Protein AF-C9Z945-F1 (afdb_monomer_lite)

Foldseek 3Di:
DPPDPQPFWKKFFQAWDWDDDDPDIDTDHHRDIDTGPVNVVCCVPPVVGIDTPRDDPDDDDDDDPDDDDDDDDDDDPPDDDDDDDDDDDPDDDPPDDPPLDLDQDLVDDLVSLCVSCPLPLVSLVVSLVVLVPDPDRDPVSNVVSVVSNVD

Secondary structure (DSSP, 8-state):
-PPP-----EEEESS-EEEEETTEEEEE-TT-EEETHHHHHHHHH-GGGEEESSS-S---------------S---------------------S---S--SS--TTS-HHHHHHHHTT-HHHHHHHHHHHHTSSS--HHHHHHHHHHH--

pLDDT: mean 76.67, std 20.71, range [38.56, 96.38]

Sequence (151 aa):
MGPGEEDLVRVRVNENIKLFQGHVPVRLAEGQEVTGELAALLLKSAPGKVTCLDAPEESESGQTPGHREPCVDGDVCDGPHCPPESDPDADATDPGDPPPSDELDITAAVGKVLDWVGDDPERAEQAAAAEQATDKPRATLLKQLAKLTES

Radius of gyration: 26.15 Å; chains: 1; bounding box: 40×60×69 Å

Structure (mmCIF, N/CA/C/O backbone):
data_AF-C9Z945-F1
#
_entry.id   AF-C9Z945-F1
#
loop_
_atom_site.group_PDB
_atom_site.id
_atom_site.type_symbol
_atom_site.label_atom_id
_atom_site.label_alt_id
_atom_site.label_comp_id
_atom_site.label_asym_id
_atom_site.label_entity_id
_atom_site.label_seq_id
_atom_site.pdbx_PDB_ins_code
_atom_site.Cartn_x
_atom_site.Cartn_y
_atom_site.Cartn_z
_atom_site.occupancy
_atom_site.B_iso_or_equiv
_atom_site.auth_seq_id
_atom_site.auth_comp_id
_atom_site.auth_asym_id
_atom_site.auth_atom_id
_atom_site.pdbx_PDB_model_num
ATOM 1 N N . MET A 1 1 ? 21.858 -9.854 -38.235 1.00 40.97 1 MET A N 1
ATOM 2 C CA . MET A 1 1 ? 20.667 -9.921 -37.369 1.00 40.97 1 MET A CA 1
ATOM 3 C C . MET A 1 1 ? 20.174 -8.498 -37.232 1.00 40.97 1 MET A C 1
ATOM 5 O O . MET A 1 1 ? 20.834 -7.717 -36.562 1.00 40.97 1 MET A O 1
ATOM 9 N N . GLY A 1 2 ? 19.162 -8.121 -38.018 1.00 45.94 2 GLY A N 1
ATOM 10 C CA . GLY A 1 2 ? 18.545 -6.800 -37.884 1.00 45.94 2 GLY A CA 1
ATOM 11 C C . GLY A 1 2 ? 17.809 -6.725 -36.545 1.00 45.94 2 GLY A C 1
ATOM 12 O O . GLY A 1 2 ? 17.386 -7.783 -36.071 1.00 45.94 2 GLY A O 1
ATOM 13 N N . PRO A 1 3 ? 17.698 -5.542 -35.915 1.00 49.12 3 PRO A N 1
ATOM 14 C CA . PRO A 1 3 ? 16.758 -5.372 -34.818 1.00 49.12 3 PRO A CA 1
ATOM 15 C C . PRO A 1 3 ? 15.402 -5.802 -35.365 1.00 49.12 3 PRO A C 1
ATOM 17 O O . PRO A 1 3 ? 14.972 -5.308 -36.409 1.00 49.12 3 PRO A O 1
ATOM 20 N N . GLY A 1 4 ? 14.848 -6.844 -34.751 1.00 48.06 4 GLY A N 1
ATOM 21 C CA . GLY A 1 4 ? 13.559 -7.375 -35.138 1.00 48.06 4 GLY A CA 1
ATOM 22 C C . GLY A 1 4 ? 12.562 -6.234 -35.141 1.00 48.06 4 GLY A C 1
ATOM 23 O O . GLY A 1 4 ? 12.653 -5.308 -34.338 1.00 48.06 4 GLY A O 1
ATOM 24 N N . GLU A 1 5 ? 11.655 -6.309 -36.092 1.00 50.22 5 GLU A N 1
ATOM 25 C CA . GLU A 1 5 ? 10.380 -5.620 -36.113 1.00 50.22 5 GLU A CA 1
ATOM 26 C C . GLU A 1 5 ? 9.617 -6.071 -34.855 1.00 50.22 5 GLU A C 1
ATOM 28 O O . GLU A 1 5 ? 8.748 -6.929 -34.896 1.00 50.22 5 GLU A O 1
ATOM 33 N N . GLU A 1 6 ? 10.079 -5.632 -33.685 1.00 54.97 6 GLU A N 1
ATOM 34 C CA . GLU A 1 6 ? 9.373 -5.760 -32.427 1.00 54.97 6 GLU A CA 1
ATOM 35 C C . GLU A 1 6 ? 8.225 -4.785 -32.585 1.00 54.97 6 GLU A C 1
ATOM 37 O O . GLU A 1 6 ? 8.410 -3.581 -32.387 1.00 54.97 6 GLU A O 1
ATOM 42 N N . ASP A 1 7 ? 7.105 -5.310 -33.095 1.00 59.41 7 ASP A N 1
ATOM 43 C CA . ASP A 1 7 ? 5.826 -4.638 -33.236 1.00 59.41 7 ASP A CA 1
ATOM 44 C C . ASP A 1 7 ? 5.735 -3.515 -32.210 1.00 59.41 7 ASP A C 1
ATOM 46 O O . ASP A 1 7 ? 5.774 -3.741 -30.993 1.00 59.41 7 ASP A O 1
ATOM 50 N N . LEU A 1 8 ? 5.679 -2.286 -32.722 1.00 71.56 8 LEU A N 1
ATOM 51 C CA . LEU A 1 8 ? 5.450 -1.075 -31.952 1.00 71.56 8 LEU A CA 1
ATOM 52 C C . LEU A 1 8 ? 4.010 -1.127 -31.435 1.00 71.56 8 LEU A C 1
ATOM 54 O O . LEU A 1 8 ? 3.178 -0.310 -31.801 1.00 71.56 8 LEU A O 1
ATOM 58 N N . VAL A 1 9 ? 3.697 -2.106 -30.586 1.00 85.44 9 VAL A N 1
ATOM 59 C CA . VAL A 1 9 ? 2.382 -2.283 -29.999 1.00 85.44 9 VAL A CA 1
ATOM 60 C C . VAL A 1 9 ? 2.127 -1.048 -29.161 1.00 85.44 9 VAL A C 1
ATOM 62 O O . VAL A 1 9 ? 2.838 -0.767 -28.193 1.00 85.44 9 VAL A O 1
ATOM 65 N N . ARG A 1 10 ? 1.126 -0.280 -29.575 1.00 91.50 10 ARG A N 1
ATOM 66 C CA . ARG A 1 10 ? 0.663 0.913 -28.878 1.00 91.50 10 ARG A CA 1
ATOM 67 C C . ARG A 1 10 ? -0.634 0.583 -28.178 1.00 91.50 10 ARG A C 1
ATOM 69 O O . ARG A 1 10 ? -1.569 0.091 -28.802 1.00 91.50 10 ARG A O 1
ATOM 76 N N . VAL A 1 11 ? -0.714 0.893 -26.893 1.00 93.25 11 VAL A N 1
ATOM 77 C CA . VAL A 1 11 ? -1.943 0.749 -26.114 1.00 93.25 11 VAL A CA 1
ATOM 78 C C . VAL A 1 11 ? -2.275 2.052 -25.419 1.00 93.25 11 VAL A C 1
ATOM 80 O O . VAL A 1 11 ? -1.388 2.788 -24.988 1.00 93.25 11 VAL A O 1
ATOM 83 N N . ARG A 1 12 ? -3.565 2.324 -25.280 1.00 95.31 12 ARG A N 1
ATOM 84 C CA . ARG A 1 12 ? -4.097 3.418 -24.482 1.00 95.31 12 ARG A CA 1
ATOM 85 C C . ARG A 1 12 ? -4.732 2.861 -23.226 1.00 95.31 12 ARG A C 1
ATOM 87 O O . ARG A 1 12 ? -5.550 1.952 -23.291 1.00 95.31 12 ARG A O 1
ATOM 94 N N . VAL A 1 13 ? -4.371 3.414 -22.085 1.00 96.06 13 VAL A N 1
ATOM 95 C CA . VAL A 1 13 ? -4.923 3.015 -20.795 1.00 96.06 13 VAL A CA 1
ATOM 96 C C . VAL A 1 13 ? -6.330 3.602 -20.636 1.00 96.06 13 VAL A C 1
ATOM 98 O O . VAL A 1 13 ? -6.523 4.790 -20.868 1.00 96.06 13 VAL A O 1
ATOM 101 N N . ASN A 1 14 ? -7.321 2.789 -20.266 1.00 94.19 14 ASN A N 1
ATOM 102 C CA . ASN A 1 14 ? -8.726 3.217 -20.158 1.00 94.19 14 ASN A CA 1
ATOM 103 C C . ASN A 1 14 ? -9.114 3.689 -18.747 1.00 94.19 14 ASN A C 1
ATOM 105 O O . ASN A 1 14 ? -10.128 4.353 -18.590 1.00 94.19 14 ASN A O 1
ATOM 109 N N . GLU A 1 15 ? -8.333 3.337 -17.725 1.00 95.44 15 GLU A N 1
ATOM 110 C CA . GLU A 1 15 ? -8.557 3.695 -16.318 1.00 95.44 15 GLU A CA 1
ATOM 111 C C . GLU A 1 15 ? -7.215 3.742 -15.571 1.00 95.44 15 GLU A C 1
ATOM 113 O O . GLU A 1 15 ? -6.221 3.207 -16.048 1.00 95.44 15 GLU A O 1
ATOM 118 N N . ASN A 1 16 ? -7.151 4.330 -14.376 1.00 94.50 16 ASN A N 1
ATOM 119 C CA . ASN A 1 16 ? -5.900 4.365 -13.608 1.00 94.50 16 ASN A CA 1
ATOM 120 C C . ASN A 1 16 ? -5.431 2.949 -13.216 1.00 94.50 16 ASN A C 1
ATOM 122 O O . ASN A 1 16 ? -6.097 2.253 -12.447 1.00 94.50 16 ASN A O 1
ATOM 126 N N . ILE A 1 17 ? -4.250 2.542 -13.690 1.00 94.06 17 ILE A N 1
ATOM 127 C CA . ILE A 1 17 ? -3.657 1.225 -13.421 1.00 94.06 17 ILE A CA 1
ATOM 128 C C . ILE A 1 17 ? -2.359 1.393 -12.639 1.00 94.06 17 ILE A C 1
ATOM 130 O O . ILE A 1 17 ? -1.500 2.211 -12.966 1.00 94.06 17 ILE A O 1
ATOM 134 N N . LYS A 1 18 ? -2.181 0.552 -11.620 1.00 94.19 18 LYS A N 1
ATOM 135 C CA . LYS A 1 18 ? -0.894 0.335 -10.962 1.00 94.19 18 LYS A CA 1
ATOM 136 C C . LYS A 1 18 ? -0.456 -1.095 -11.245 1.00 94.19 18 LYS A C 1
ATOM 138 O O . LYS A 1 18 ? -1.148 -2.029 -10.852 1.00 94.19 18 LYS A O 1
ATOM 143 N N . LEU A 1 19 ? 0.686 -1.250 -11.901 1.00 91.44 19 LEU A N 1
ATOM 144 C CA . LEU A 1 19 ? 1.303 -2.548 -12.162 1.00 91.44 19 LEU A CA 1
ATOM 145 C C . LEU A 1 19 ? 2.752 -2.546 -11.676 1.00 91.44 19 LEU A C 1
ATOM 147 O O . LEU A 1 19 ? 3.316 -1.495 -11.379 1.00 91.44 19 LEU A O 1
ATOM 151 N N . PHE A 1 20 ? 3.344 -3.727 -11.572 1.00 87.69 20 PHE A N 1
ATOM 152 C CA . PHE A 1 20 ? 4.735 -3.888 -11.169 1.00 87.69 20 PHE A CA 1
ATOM 153 C C . PHE A 1 20 ? 5.526 -4.460 -12.340 1.00 87.69 20 PHE A C 1
ATOM 155 O O . PHE A 1 20 ? 5.173 -5.515 -12.866 1.00 87.69 20 PHE A O 1
ATOM 162 N N . GLN A 1 21 ? 6.572 -3.752 -12.761 1.00 81.62 21 GLN A N 1
ATOM 163 C CA . GLN A 1 21 ? 7.541 -4.260 -13.728 1.00 81.62 21 GLN A CA 1
ATOM 164 C C . GLN A 1 21 ? 8.777 -4.700 -12.938 1.00 81.62 21 GLN A C 1
ATOM 166 O O . GLN A 1 21 ? 9.558 -3.875 -12.460 1.00 81.62 21 GLN A O 1
ATOM 171 N N . GLY A 1 22 ? 8.887 -6.007 -12.696 1.00 87.50 22 GLY A N 1
ATOM 172 C CA . GLY A 1 22 ? 9.806 -6.531 -11.684 1.00 87.50 22 GLY A CA 1
ATOM 173 C C . GLY A 1 22 ? 9.443 -5.989 -10.297 1.00 87.50 22 GLY A C 1
ATOM 174 O O . GLY A 1 22 ? 8.327 -6.190 -9.828 1.00 87.50 22 GLY A O 1
ATOM 175 N N . HIS A 1 23 ? 10.365 -5.254 -9.669 1.00 88.88 23 HIS A N 1
ATOM 176 C CA . HIS A 1 23 ? 10.167 -4.630 -8.351 1.00 88.88 23 HIS A CA 1
ATOM 177 C C . HIS A 1 23 ? 9.793 -3.141 -8.420 1.00 88.88 23 HIS A C 1
ATOM 179 O O . HIS A 1 23 ? 9.660 -2.489 -7.385 1.00 88.88 23 HIS A O 1
ATOM 185 N N . VAL A 1 24 ? 9.617 -2.583 -9.622 1.00 90.06 24 VAL A N 1
ATOM 186 C CA . VAL A 1 24 ? 9.313 -1.159 -9.804 1.00 90.06 24 VAL A CA 1
ATOM 187 C C . VAL A 1 24 ? 7.803 -0.969 -9.990 1.00 90.06 24 VAL A C 1
ATOM 189 O O . VAL A 1 24 ? 7.244 -1.470 -10.971 1.00 90.06 24 VAL A O 1
ATOM 192 N N . PRO A 1 25 ? 7.110 -0.251 -9.083 1.00 92.81 25 PRO A N 1
ATOM 193 C CA . PRO A 1 25 ? 5.708 0.092 -9.275 1.00 92.81 25 PRO A CA 1
ATOM 194 C C . PRO A 1 25 ? 5.571 1.153 -10.372 1.00 92.81 25 PRO A C 1
ATOM 196 O O . PRO A 1 25 ? 5.993 2.297 -10.208 1.00 92.81 25 PRO A O 1
ATOM 199 N N . VAL A 1 26 ? 4.910 0.791 -11.466 1.00 94.38 26 VAL A N 1
ATOM 200 C CA . VAL A 1 26 ? 4.573 1.685 -12.574 1.00 94.38 26 VAL A CA 1
ATOM 201 C C . VAL A 1 26 ? 3.110 2.096 -12.434 1.00 94.38 26 VAL A C 1
ATOM 203 O O . VAL A 1 26 ? 2.206 1.258 -12.380 1.00 94.38 26 VAL A O 1
ATOM 206 N N . ARG A 1 27 ? 2.871 3.407 -12.338 1.00 95.69 27 ARG A N 1
ATOM 207 C CA . ARG A 1 27 ? 1.525 3.989 -12.309 1.00 95.69 27 ARG A CA 1
ATOM 208 C C . ARG A 1 27 ? 1.220 4.581 -13.674 1.00 95.69 27 ARG A C 1
ATOM 210 O O . ARG A 1 27 ? 1.993 5.397 -14.166 1.00 95.69 27 ARG A O 1
ATOM 217 N N . LEU A 1 28 ? 0.100 4.171 -14.247 1.00 96.12 28 LEU A N 1
ATOM 218 C CA . LEU A 1 28 ? -0.393 4.660 -15.522 1.00 96.12 28 LEU A CA 1
ATOM 219 C C . LEU A 1 28 ? -1.729 5.354 -15.296 1.00 96.12 28 LEU A C 1
ATOM 221 O O . LEU A 1 28 ? -2.620 4.803 -14.644 1.00 96.12 28 LEU A O 1
ATOM 225 N N . ALA A 1 29 ? -1.842 6.569 -15.814 1.00 96.12 29 ALA A N 1
ATOM 226 C CA . ALA A 1 29 ? -3.072 7.334 -15.746 1.00 96.12 29 ALA A CA 1
ATOM 227 C C . ALA A 1 29 ? -4.055 6.893 -16.837 1.00 96.12 29 ALA A C 1
ATOM 229 O O . ALA A 1 29 ? -3.659 6.399 -17.895 1.00 96.12 29 ALA A O 1
ATOM 230 N N . GLU A 1 30 ? -5.343 7.124 -16.596 1.00 96.31 30 GLU A N 1
ATOM 231 C CA . GLU A 1 30 ? -6.355 7.036 -17.647 1.00 96.31 30 GLU A CA 1
ATOM 232 C C . GLU A 1 30 ? -5.965 7.902 -18.857 1.00 96.31 30 GLU A C 1
ATOM 234 O O . GLU A 1 30 ? -5.511 9.039 -18.729 1.00 96.31 30 GLU A O 1
ATOM 239 N N . GLY A 1 31 ? -6.137 7.343 -20.050 1.00 94.88 31 GLY A N 1
ATOM 240 C CA . GLY A 1 31 ? -5.814 7.963 -21.324 1.00 94.88 31 GLY A CA 1
ATOM 241 C C . GLY A 1 31 ? -4.335 7.916 -21.705 1.00 94.88 31 GLY A C 1
ATOM 242 O O . GLY A 1 31 ? -4.027 8.314 -22.828 1.00 94.88 31 GLY A O 1
ATOM 243 N N . GLN A 1 32 ? -3.443 7.431 -20.833 1.00 95.81 32 GLN A N 1
ATOM 244 C CA . GLN A 1 32 ? -2.007 7.371 -21.097 1.00 95.81 32 GLN A CA 1
ATOM 245 C C . GLN A 1 32 ? -1.686 6.365 -22.208 1.00 95.81 32 GLN A C 1
ATOM 247 O O . GLN A 1 32 ? -2.116 5.212 -22.165 1.00 95.81 32 GLN A O 1
ATOM 252 N N . GLU A 1 33 ? -0.910 6.804 -23.195 1.00 94.69 33 GLU A N 1
ATOM 253 C CA . GLU A 1 33 ? -0.408 5.944 -24.263 1.00 94.69 33 GLU A CA 1
ATOM 254 C C . GLU A 1 33 ? 0.916 5.303 -23.852 1.00 94.69 33 GLU A C 1
ATOM 256 O O . GLU A 1 33 ? 1.828 5.962 -23.348 1.00 94.69 33 GLU A O 1
ATOM 261 N N . VAL A 1 34 ? 1.011 3.999 -24.072 1.00 93.00 34 VAL A N 1
ATOM 262 C CA . VAL A 1 34 ? 2.172 3.180 -23.743 1.00 93.00 34 VAL A CA 1
ATOM 263 C C . VAL A 1 34 ? 2.565 2.382 -24.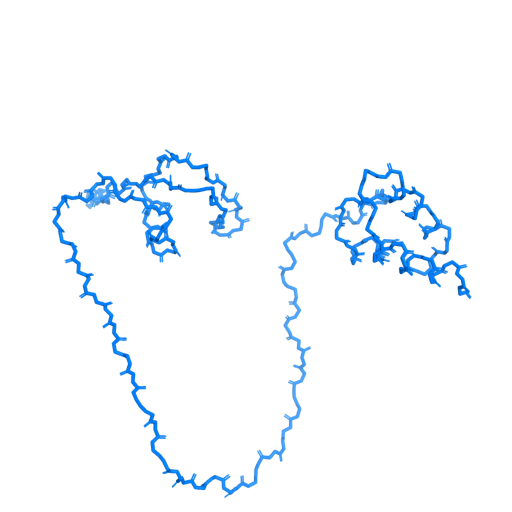977 1.00 93.00 34 VAL A C 1
ATOM 265 O O . VAL A 1 34 ? 1.701 1.942 -25.735 1.00 93.00 34 VAL A O 1
ATOM 268 N N . THR A 1 35 ? 3.868 2.207 -25.189 1.00 92.81 35 THR A N 1
ATOM 269 C CA . THR A 1 35 ? 4.412 1.524 -26.371 1.00 92.81 35 THR A CA 1
ATOM 270 C C . THR A 1 35 ? 5.445 0.466 -25.981 1.00 92.81 35 THR A C 1
ATOM 272 O O . THR A 1 35 ? 6.010 0.527 -24.884 1.00 92.81 35 THR A O 1
ATOM 275 N N . GLY A 1 36 ? 5.675 -0.511 -26.861 1.00 89.19 36 GLY A N 1
ATOM 276 C CA . GLY A 1 36 ? 6.715 -1.534 -26.702 1.00 89.19 36 GLY A CA 1
ATOM 277 C C . GLY A 1 36 ? 6.370 -2.617 -25.672 1.00 89.19 36 GLY A C 1
ATOM 278 O O . GLY A 1 36 ? 5.217 -3.026 -25.539 1.00 89.19 36 GLY A O 1
ATOM 279 N N . GLU A 1 37 ? 7.365 -3.085 -24.914 1.00 87.25 37 GLU A N 1
ATOM 280 C CA . GLU A 1 37 ? 7.212 -4.218 -23.983 1.00 87.25 37 GLU A CA 1
ATOM 281 C C . GLU A 1 37 ? 6.141 -3.975 -22.905 1.00 87.25 37 GLU A C 1
ATOM 283 O O . GLU A 1 37 ? 5.364 -4.870 -22.567 1.00 87.25 37 GLU A O 1
ATOM 288 N N . LEU A 1 38 ? 6.039 -2.741 -22.402 1.00 88.81 38 LEU A N 1
ATOM 289 C CA . LEU A 1 38 ? 5.038 -2.385 -21.396 1.00 88.81 38 LEU A CA 1
ATOM 290 C C . LEU A 1 38 ? 3.611 -2.459 -21.966 1.00 88.81 38 LEU A C 1
ATOM 292 O O . LEU A 1 38 ? 2.686 -2.855 -21.259 1.00 88.81 38 LEU A O 1
ATOM 296 N N . ALA A 1 39 ? 3.435 -2.138 -23.250 1.00 91.75 39 ALA A N 1
ATOM 297 C CA . ALA A 1 39 ? 2.156 -2.267 -23.939 1.00 91.75 39 ALA A CA 1
ATOM 298 C C . ALA A 1 39 ? 1.756 -3.739 -24.123 1.00 91.75 39 ALA A C 1
ATOM 300 O O . ALA A 1 39 ? 0.618 -4.114 -23.832 1.00 91.75 39 ALA A O 1
ATOM 301 N N . ALA A 1 40 ? 2.708 -4.592 -24.512 1.00 89.38 40 ALA A N 1
ATOM 302 C CA . ALA A 1 40 ? 2.497 -6.035 -24.608 1.00 89.38 40 ALA A CA 1
ATOM 303 C C . ALA A 1 40 ? 2.149 -6.659 -23.242 1.00 89.38 40 ALA A C 1
ATOM 305 O O . ALA A 1 40 ? 1.235 -7.482 -23.133 1.00 89.38 40 ALA A O 1
ATOM 306 N N . LEU A 1 41 ? 2.825 -6.225 -22.172 1.00 89.19 41 LEU A N 1
ATOM 307 C CA . LEU A 1 41 ? 2.536 -6.664 -20.806 1.00 89.19 41 LEU A CA 1
ATOM 308 C C . LEU A 1 41 ? 1.119 -6.268 -20.368 1.00 89.19 41 LEU A C 1
ATOM 310 O O . LEU A 1 41 ? 0.423 -7.069 -19.744 1.00 89.19 41 LEU A O 1
ATOM 314 N N . LEU A 1 42 ? 0.680 -5.054 -20.707 1.00 92.06 42 LEU A N 1
ATOM 315 C CA . LEU A 1 42 ? -0.660 -4.560 -20.390 1.00 92.06 42 LEU A CA 1
ATOM 316 C C . LEU A 1 42 ? -1.758 -5.361 -21.091 1.00 92.06 42 LEU A C 1
ATOM 318 O O . LEU A 1 42 ? -2.735 -5.727 -20.441 1.00 92.06 42 LEU A O 1
ATOM 322 N N . LEU A 1 43 ? -1.580 -5.702 -22.369 1.00 91.06 43 LEU A N 1
ATOM 323 C CA . LEU A 1 43 ? -2.519 -6.567 -23.091 1.00 91.06 43 LEU A CA 1
ATOM 324 C C . LEU A 1 43 ? -2.591 -7.973 -22.488 1.00 91.06 43 LEU A C 1
ATOM 326 O O . LEU A 1 43 ? -3.658 -8.577 -22.462 1.00 91.06 43 LEU A O 1
ATOM 330 N N . LYS A 1 44 ? -1.475 -8.492 -21.964 1.00 89.31 44 LYS A N 1
ATOM 331 C CA . LYS A 1 44 ? -1.431 -9.819 -21.337 1.00 89.31 44 LYS A CA 1
ATOM 332 C C . LYS A 1 44 ? -2.030 -9.836 -19.928 1.00 89.31 44 LYS A C 1
ATOM 334 O O . LYS A 1 44 ? -2.699 -10.796 -19.561 1.00 89.31 44 LYS A O 1
ATOM 339 N N . SER A 1 45 ? -1.751 -8.809 -19.129 1.00 89.56 45 SER A N 1
ATOM 340 C CA . SER A 1 45 ? -2.102 -8.768 -17.704 1.00 89.56 45 SER A CA 1
ATOM 341 C C . SER A 1 45 ? -3.480 -8.146 -17.451 1.00 89.56 45 SER A C 1
ATOM 343 O O . SER A 1 45 ? -4.213 -8.588 -16.570 1.00 89.56 45 SER A O 1
ATOM 345 N N . ALA A 1 46 ? -3.855 -7.131 -18.236 1.00 90.50 46 ALA A N 1
ATOM 346 C CA . ALA A 1 46 ? -5.085 -6.367 -18.050 1.00 90.50 46 ALA A CA 1
ATOM 347 C C . ALA A 1 46 ? -5.724 -5.923 -19.388 1.00 90.50 46 ALA A C 1
ATOM 349 O O . ALA A 1 46 ? -5.956 -4.726 -19.577 1.00 90.50 46 ALA A O 1
ATOM 350 N N . PRO A 1 47 ? -6.083 -6.856 -20.297 1.00 89.88 47 PRO A N 1
ATOM 351 C CA . PRO A 1 47 ? -6.654 -6.516 -21.606 1.00 89.88 47 PRO A CA 1
ATOM 352 C C . PRO A 1 47 ? -7.957 -5.712 -21.509 1.00 89.88 47 PRO A C 1
ATOM 354 O O . PRO A 1 47 ? -8.227 -4.878 -22.359 1.00 89.88 47 PRO A O 1
ATOM 357 N N . GLY A 1 48 ? -8.755 -5.903 -20.451 1.00 91.88 48 GLY A N 1
ATOM 358 C CA . GLY A 1 48 ? -9.992 -5.139 -20.241 1.00 91.88 48 GLY A CA 1
ATOM 359 C C . GLY A 1 48 ? -9.778 -3.675 -19.838 1.00 91.88 48 GLY A C 1
ATOM 360 O O . GLY A 1 48 ? -10.722 -2.891 -19.873 1.00 91.88 48 GLY A O 1
ATOM 361 N N . LYS A 1 49 ? -8.554 -3.295 -19.452 1.00 93.44 49 LYS A N 1
ATOM 362 C CA . LYS A 1 49 ? -8.226 -1.946 -18.971 1.00 93.44 49 LYS A CA 1
ATOM 363 C C . LYS A 1 49 ? -7.393 -1.132 -19.959 1.00 93.44 49 LYS A C 1
ATOM 365 O O . LYS A 1 49 ? -7.052 0.014 -19.667 1.00 93.44 49 LYS A O 1
ATOM 370 N N . VAL A 1 50 ? -7.046 -1.708 -21.107 1.00 94.81 50 VAL A N 1
ATOM 371 C CA . VAL A 1 50 ? -6.263 -1.042 -22.148 1.00 94.81 50 VAL A CA 1
ATOM 372 C C . VAL A 1 50 ? -6.880 -1.272 -23.522 1.00 94.81 50 VAL A C 1
ATOM 374 O O . VAL A 1 50 ? -7.446 -2.323 -23.794 1.00 94.81 50 VAL A O 1
ATOM 377 N N . THR A 1 51 ? -6.757 -0.285 -24.398 1.00 93.88 51 THR A N 1
ATOM 378 C CA . THR A 1 51 ? -7.219 -0.337 -25.786 1.00 93.88 51 THR A CA 1
ATOM 379 C C . THR A 1 51 ? -6.004 -0.397 -26.700 1.00 93.88 51 THR A C 1
ATOM 381 O O . THR A 1 51 ? -5.163 0.499 -26.647 1.00 93.88 51 THR A O 1
ATOM 384 N N . CYS A 1 52 ? -5.884 -1.434 -27.531 1.00 91.00 52 CYS A N 1
ATOM 385 C CA . CYS A 1 52 ? -4.823 -1.500 -28.536 1.00 91.00 52 CYS A CA 1
ATOM 386 C C . CYS A 1 52 ? -5.081 -0.451 -29.629 1.00 91.00 52 CYS A C 1
ATOM 388 O O . CYS A 1 52 ? -6.160 -0.427 -30.210 1.00 91.00 52 CYS A O 1
ATOM 390 N N . LEU A 1 53 ? -4.108 0.426 -29.877 1.00 89.00 53 LEU A N 1
ATOM 391 C CA . LEU A 1 53 ? -4.154 1.460 -30.917 1.00 89.00 53 LEU A CA 1
ATOM 392 C C . LEU A 1 53 ? -3.498 1.011 -32.228 1.00 89.00 53 LEU A C 1
ATOM 394 O O . LEU A 1 53 ? -3.684 1.674 -33.243 1.00 89.00 53 LEU A O 1
ATOM 398 N N . ASP A 1 54 ? -2.711 -0.066 -32.186 1.00 77.50 54 ASP A N 1
ATOM 399 C CA . ASP A 1 54 ? -1.981 -0.595 -33.346 1.00 77.50 54 ASP A CA 1
ATOM 400 C C . ASP A 1 54 ? -2.684 -1.799 -33.995 1.00 77.50 54 ASP A C 1
ATOM 402 O O . ASP A 1 54 ? -2.315 -2.235 -35.079 1.00 77.50 54 ASP A O 1
ATOM 406 N N . ALA A 1 55 ? -3.734 -2.328 -33.357 1.00 62.31 55 ALA A N 1
ATOM 407 C CA . ALA A 1 55 ? -4.532 -3.379 -33.967 1.00 62.31 55 ALA A CA 1
ATOM 408 C C . ALA A 1 55 ? -5.251 -2.806 -35.204 1.00 62.31 55 ALA A C 1
ATOM 410 O O . ALA A 1 55 ? -6.035 -1.862 -35.048 1.00 62.31 55 ALA A O 1
ATOM 411 N N . PRO A 1 56 ? -5.041 -3.356 -36.419 1.00 53.12 56 PRO A N 1
ATOM 412 C CA . PRO A 1 56 ? -5.982 -3.119 -37.505 1.00 53.12 56 PRO A CA 1
ATOM 413 C C . PRO A 1 56 ? -7.362 -3.564 -37.006 1.00 53.12 56 PRO A C 1
ATOM 415 O O . PRO A 1 56 ? -7.445 -4.536 -36.256 1.00 53.12 56 PRO A O 1
ATOM 418 N N . GLU A 1 57 ? -8.423 -2.834 -37.357 1.00 48.22 57 GLU A N 1
ATOM 419 C CA . GLU A 1 57 ? -9.811 -3.061 -36.916 1.00 48.22 57 GLU A CA 1
ATOM 420 C C . GLU A 1 57 ? -10.407 -4.394 -37.425 1.00 48.22 57 GLU A C 1
ATOM 422 O O . GLU A 1 57 ? -11.484 -4.434 -38.015 1.00 48.22 57 GLU A O 1
ATOM 427 N N . GLU A 1 58 ? -9.718 -5.511 -37.215 1.00 50.72 58 GLU A N 1
ATOM 428 C CA . GLU A 1 58 ? -10.140 -6.834 -37.627 1.00 50.72 58 GLU A CA 1
ATOM 429 C C . GLU A 1 58 ? -10.121 -7.791 -36.434 1.00 50.72 58 GLU A C 1
ATOM 431 O O . GLU A 1 58 ? -9.085 -8.271 -35.979 1.00 50.72 58 GLU A O 1
ATOM 436 N N . SER A 1 59 ? -11.345 -8.139 -36.037 1.00 43.81 59 SER A N 1
ATOM 437 C CA . SER A 1 59 ? -11.747 -9.386 -35.384 1.00 43.81 59 SER A CA 1
ATOM 438 C C . SER A 1 59 ? -11.821 -9.389 -33.859 1.00 43.81 59 SER A C 1
ATOM 440 O O . SER A 1 59 ? -10.940 -9.846 -33.133 1.00 43.81 59 SER A O 1
ATOM 442 N N . GLU A 1 60 ? -13.029 -9.059 -33.400 1.00 52.28 60 GLU A N 1
ATOM 443 C CA . GLU A 1 60 ? -13.766 -9.925 -32.482 1.00 52.28 60 GLU A CA 1
ATOM 444 C C . GLU A 1 60 ? -13.416 -11.413 -32.703 1.00 52.28 60 GLU A C 1
ATOM 446 O O . GLU A 1 60 ? -13.693 -12.016 -33.737 1.00 52.28 60 GLU A O 1
ATOM 451 N N . SER A 1 61 ? -12.801 -12.030 -31.706 1.00 43.06 61 SER A N 1
ATOM 452 C CA . SER A 1 61 ? -12.787 -13.478 -31.510 1.00 43.06 61 SER A CA 1
ATOM 453 C C . SER A 1 61 ? -12.812 -13.656 -29.995 1.00 43.06 61 SER A C 1
ATOM 455 O O . SER A 1 61 ? -11.806 -13.525 -29.316 1.00 43.06 61 SER A O 1
ATOM 457 N N . GLY A 1 62 ? -13.978 -13.790 -29.369 1.00 50.84 62 GLY A N 1
ATOM 458 C CA . GLY A 1 62 ? -14.861 -14.910 -29.658 1.00 50.84 62 GLY A CA 1
ATOM 459 C C . GLY A 1 62 ? -14.182 -16.213 -29.235 1.00 50.84 62 GLY A C 1
ATOM 460 O O . GLY A 1 62 ? -14.059 -17.128 -30.038 1.00 50.84 62 GLY A O 1
ATOM 461 N N . GLN A 1 63 ? -13.677 -16.287 -28.001 1.00 43.66 63 GLN A N 1
ATOM 462 C CA . GLN A 1 63 ? -13.273 -17.556 -27.401 1.00 43.66 63 GLN A CA 1
ATOM 463 C C . GLN A 1 63 ? -13.514 -17.533 -25.892 1.00 43.66 63 GLN A C 1
ATOM 465 O O . GLN A 1 63 ? -12.657 -17.191 -25.086 1.00 43.66 63 GLN A O 1
ATOM 470 N N . THR A 1 64 ? -14.732 -17.909 -25.522 1.00 48.06 64 THR A N 1
ATOM 471 C CA . THR A 1 64 ? -15.034 -18.581 -24.262 1.00 48.06 64 THR A CA 1
ATOM 472 C C . THR A 1 64 ? -14.558 -20.036 -24.376 1.00 48.06 64 THR A C 1
ATOM 474 O O . THR A 1 64 ? -15.152 -20.801 -25.138 1.00 48.06 64 THR A O 1
ATOM 477 N N . PRO A 1 65 ? -13.529 -20.490 -23.636 1.00 48.81 65 PRO A N 1
ATOM 478 C CA . PRO A 1 65 ? -13.286 -21.912 -23.479 1.00 48.81 65 PRO A CA 1
ATOM 479 C C . PRO A 1 65 ? -14.226 -22.437 -22.392 1.00 48.81 65 PRO A C 1
ATOM 481 O O . PRO A 1 65 ? -14.032 -22.210 -21.201 1.00 48.81 65 PRO A O 1
ATOM 484 N N . GLY A 1 66 ? -15.282 -23.089 -22.874 1.00 43.81 66 GLY A N 1
ATOM 485 C CA . GLY A 1 66 ? -16.056 -24.156 -22.245 1.00 43.81 66 GLY A CA 1
ATOM 486 C C . GLY A 1 66 ? -15.913 -24.366 -20.739 1.00 43.81 66 GLY A C 1
ATOM 487 O O . GLY A 1 66 ? -14.965 -24.977 -20.257 1.00 43.81 66 GLY A O 1
ATOM 488 N N . HIS A 1 67 ? -16.981 -24.004 -20.036 1.00 46.75 67 HIS A N 1
ATOM 489 C CA . HIS A 1 67 ? -17.749 -24.945 -19.222 1.00 46.75 67 HIS A CA 1
ATOM 490 C C . HIS A 1 67 ? -17.298 -26.412 -19.394 1.00 46.75 67 HIS A C 1
ATOM 492 O O . HIS A 1 67 ? -17.674 -27.080 -20.358 1.00 46.75 67 HIS A O 1
ATOM 498 N N . ARG A 1 68 ? -16.478 -26.914 -18.465 1.00 38.56 68 ARG A N 1
ATOM 499 C CA . ARG A 1 68 ? -16.312 -28.352 -18.263 1.00 38.56 68 ARG A CA 1
ATOM 500 C C . ARG A 1 68 ? -17.279 -28.750 -17.156 1.00 38.56 68 ARG A C 1
ATOM 502 O O . ARG A 1 68 ? -17.049 -28.461 -15.985 1.00 38.56 68 ARG A O 1
ATOM 509 N N . GLU A 1 69 ? -18.388 -29.337 -17.585 1.00 50.34 69 GLU A N 1
ATOM 510 C CA . GLU A 1 69 ? -19.363 -30.031 -16.750 1.00 50.34 69 GLU A CA 1
ATOM 511 C C . GLU A 1 69 ? -18.726 -31.160 -15.915 1.00 50.34 69 GLU A C 1
ATOM 513 O O . GLU A 1 69 ? -17.600 -31.590 -16.196 1.00 50.34 69 GLU A O 1
ATOM 518 N N . PR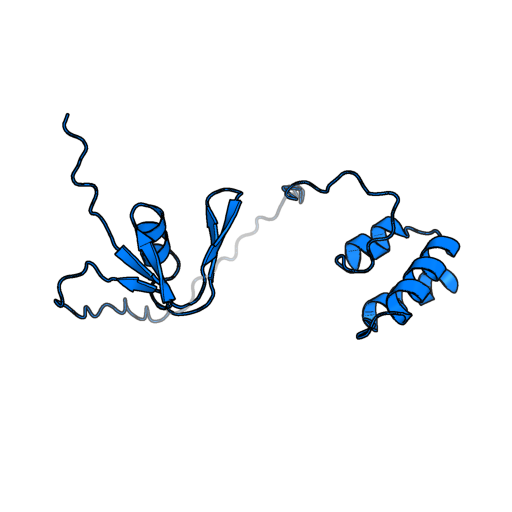O A 1 70 ? -19.416 -31.570 -14.836 1.00 52.50 70 PRO A N 1
ATOM 519 C CA . PRO A 1 70 ? -18.815 -32.091 -13.618 1.00 52.50 70 PRO A CA 1
ATOM 520 C C . PRO A 1 70 ? -18.260 -33.502 -13.790 1.00 52.50 70 PRO A C 1
ATOM 522 O O . PRO A 1 70 ? -18.815 -34.337 -14.504 1.00 52.50 70 PRO A O 1
ATOM 525 N N . CYS A 1 71 ? -17.175 -33.792 -13.072 1.00 43.09 71 CYS A N 1
ATOM 526 C CA . CYS A 1 71 ? -16.768 -35.171 -12.850 1.00 43.09 71 CYS A CA 1
ATOM 527 C C . CYS A 1 71 ? -17.856 -35.862 -12.019 1.00 43.09 71 CYS A C 1
ATOM 529 O O . CYS A 1 71 ? -18.067 -35.539 -10.851 1.00 43.09 71 CYS A O 1
ATOM 531 N N . VAL A 1 72 ? -18.556 -36.764 -12.694 1.00 52.91 72 VAL A N 1
ATOM 532 C CA . VAL A 1 72 ? -19.497 -37.748 -12.171 1.00 52.91 72 VAL A CA 1
ATOM 533 C C . VAL A 1 72 ? -18.906 -38.582 -11.028 1.00 52.91 72 VAL A C 1
ATOM 535 O O . VAL A 1 72 ? -17.714 -38.880 -11.008 1.00 52.91 72 VAL A O 1
ATOM 538 N N . ASP A 1 73 ? -19.799 -38.914 -10.101 1.00 48.19 73 ASP A N 1
ATOM 539 C CA . ASP A 1 73 ? -19.863 -40.060 -9.193 1.00 48.19 73 ASP A CA 1
ATOM 540 C C . ASP A 1 73 ? -18.593 -40.880 -8.899 1.00 48.19 73 ASP A C 1
ATOM 542 O O . ASP A 1 73 ? -18.120 -41.664 -9.715 1.00 48.19 73 ASP A O 1
ATOM 546 N N . GLY A 1 74 ? -18.179 -40.800 -7.629 1.00 54.38 74 GLY A N 1
ATOM 547 C CA . GLY A 1 74 ? -17.925 -41.973 -6.792 1.00 54.38 74 GLY A CA 1
ATOM 548 C C . GLY A 1 74 ? -16.838 -42.945 -7.240 1.00 54.38 74 GLY A C 1
ATOM 549 O O . GLY A 1 74 ? -17.143 -43.982 -7.819 1.00 54.38 74 GLY A O 1
ATOM 550 N N . ASP A 1 75 ? -15.607 -42.710 -6.787 1.00 41.38 75 ASP A N 1
ATOM 551 C CA . ASP A 1 75 ? -14.762 -43.822 -6.359 1.00 41.38 75 ASP A CA 1
ATOM 552 C C . ASP A 1 75 ? -13.953 -43.450 -5.117 1.00 41.38 75 ASP A C 1
ATOM 554 O O . ASP A 1 75 ? -13.544 -42.308 -4.898 1.00 41.38 75 ASP A O 1
ATOM 558 N N . VAL A 1 76 ? -13.844 -44.446 -4.257 1.00 45.84 76 VAL A N 1
ATOM 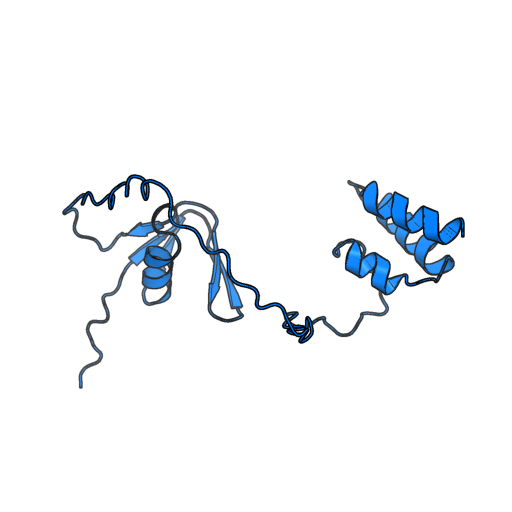559 C CA . VAL A 1 76 ? -13.370 -44.394 -2.890 1.00 45.84 76 VAL A CA 1
ATOM 560 C C . VAL A 1 76 ? -11.846 -44.219 -2.870 1.00 45.84 76 VAL A C 1
ATOM 562 O O . VAL A 1 76 ? -11.113 -44.982 -3.486 1.00 45.84 76 VAL A O 1
ATOM 565 N N . CYS A 1 77 ? -11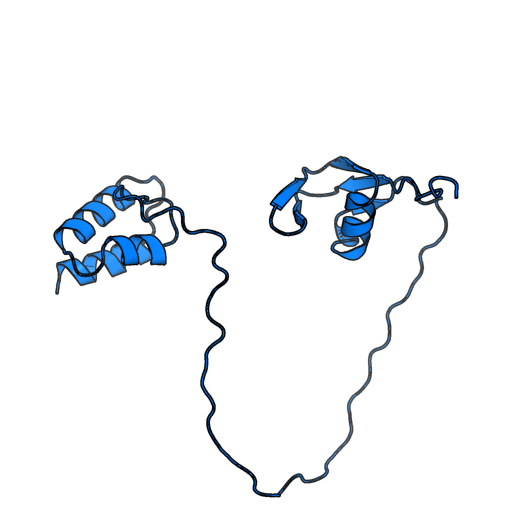.343 -43.252 -2.107 1.00 45.38 77 CYS A N 1
ATOM 566 C CA . CYS A 1 77 ? -9.954 -43.270 -1.645 1.00 45.38 77 CYS A CA 1
ATOM 567 C C . CYS A 1 77 ? -9.968 -43.463 -0.127 1.00 45.38 77 CYS A C 1
ATOM 569 O O . CYS A 1 77 ? -9.703 -42.542 0.641 1.00 45.38 77 CYS A O 1
ATOM 571 N N . ASP A 1 78 ? -10.344 -44.676 0.280 1.00 49.91 78 ASP A N 1
ATOM 572 C CA . ASP A 1 78 ? -10.087 -45.233 1.607 1.00 49.91 78 ASP A CA 1
ATOM 573 C C . ASP A 1 78 ? -8.699 -45.894 1.562 1.00 49.91 78 ASP A C 1
ATOM 575 O O . ASP A 1 78 ? -8.491 -46.890 0.867 1.00 49.91 78 ASP A O 1
ATOM 579 N N . GLY A 1 79 ? -7.711 -45.291 2.223 1.00 47.25 79 GLY A N 1
ATOM 580 C CA . GLY A 1 79 ? -6.357 -45.840 2.287 1.00 47.25 79 GLY A CA 1
ATOM 581 C C . GLY A 1 79 ? -5.402 -44.955 3.096 1.00 47.25 79 GLY A C 1
ATOM 582 O O . GLY A 1 79 ? -5.207 -43.799 2.726 1.00 47.25 79 GLY A O 1
ATOM 583 N N . PRO A 1 80 ? -4.806 -45.444 4.200 1.00 57.97 80 PRO A N 1
ATOM 584 C CA . PRO A 1 80 ? -4.289 -44.605 5.274 1.00 57.97 80 PRO A CA 1
ATOM 585 C C . PRO A 1 80 ? -2.824 -44.232 5.045 1.00 57.97 80 PRO A C 1
ATOM 587 O O . PRO A 1 80 ? -1.940 -45.080 5.155 1.00 57.97 80 PRO A O 1
ATOM 590 N N . HIS A 1 81 ? -2.541 -42.954 4.786 1.00 48.25 81 HIS A N 1
ATOM 591 C CA . HIS A 1 81 ? -1.176 -42.446 4.911 1.00 48.25 81 HIS A CA 1
ATOM 592 C C . HIS A 1 81 ? -1.149 -40.954 5.279 1.00 48.25 81 HIS A C 1
ATOM 594 O O . HIS A 1 81 ? -1.002 -40.074 4.439 1.00 48.25 81 HIS A O 1
ATOM 600 N N . CYS A 1 82 ? -1.282 -40.693 6.575 1.00 45.03 82 CYS A N 1
ATOM 601 C CA . CYS A 1 82 ? -0.655 -39.555 7.250 1.00 45.03 82 CYS A CA 1
ATOM 602 C C . CYS A 1 82 ? 0.399 -40.134 8.213 1.00 45.03 82 CYS A C 1
ATOM 604 O O . CYS A 1 82 ? 0.161 -41.237 8.715 1.00 45.03 82 CYS A O 1
ATOM 606 N N . PRO A 1 83 ? 1.450 -39.402 8.632 1.00 66.75 83 PRO A N 1
ATOM 607 C CA . PRO A 1 83 ? 2.099 -38.203 8.073 1.00 66.75 83 PRO A CA 1
ATOM 608 C C . PRO A 1 83 ? 3.657 -38.376 8.064 1.00 66.75 83 PRO A C 1
ATOM 610 O O . PRO A 1 83 ? 4.134 -39.496 8.259 1.00 66.75 83 PRO A O 1
ATOM 613 N N . PRO A 1 84 ? 4.477 -37.333 7.805 1.00 50.31 84 PRO A N 1
ATOM 614 C CA . PRO A 1 84 ? 4.846 -36.429 8.900 1.00 50.31 84 PRO A CA 1
ATOM 615 C C . PRO A 1 84 ? 4.897 -34.938 8.525 1.00 50.31 84 PRO A C 1
ATOM 617 O O . PRO A 1 84 ? 5.010 -34.549 7.366 1.00 50.31 84 PRO A O 1
ATOM 620 N N . GLU A 1 85 ? 4.812 -34.132 9.578 1.00 54.44 85 GLU A N 1
ATOM 621 C CA . GLU A 1 85 ? 5.089 -32.701 9.650 1.00 54.44 85 GLU 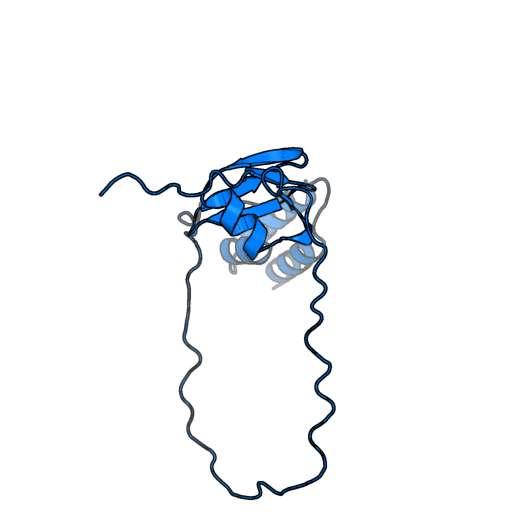A CA 1
ATOM 622 C C . GLU A 1 85 ? 6.410 -32.319 8.957 1.00 54.44 85 GLU A C 1
ATOM 624 O O . GLU A 1 85 ? 7.440 -32.975 9.128 1.00 54.44 85 GLU A O 1
ATOM 629 N N . SER A 1 86 ? 6.377 -31.236 8.182 1.00 52.50 86 SER A N 1
ATOM 630 C CA . SER A 1 86 ? 7.539 -30.410 7.843 1.00 52.50 86 SER A CA 1
ATOM 631 C C . SER A 1 86 ? 7.035 -28.982 7.624 1.00 52.50 86 SER A C 1
ATOM 633 O O . SER A 1 86 ? 6.421 -28.670 6.609 1.00 52.50 86 SER A O 1
ATOM 635 N N . ASP A 1 87 ? 7.194 -28.230 8.707 1.00 47.28 87 ASP A N 1
ATOM 636 C CA . ASP A 1 87 ? 7.312 -26.790 8.945 1.00 47.28 87 ASP A CA 1
ATOM 637 C C . ASP A 1 87 ? 6.715 -25.754 7.959 1.00 47.28 87 ASP A C 1
ATOM 639 O O . ASP A 1 87 ? 6.987 -25.777 6.757 1.00 47.28 87 ASP A O 1
ATOM 643 N N . PRO A 1 88 ? 5.980 -24.747 8.480 1.00 61.69 88 PRO A N 1
ATOM 644 C CA . PRO A 1 88 ? 5.669 -23.519 7.762 1.00 61.69 88 PRO A CA 1
ATOM 645 C C . PRO A 1 88 ? 6.879 -22.575 7.789 1.00 61.69 88 PRO A C 1
ATOM 647 O O . PRO A 1 88 ? 7.025 -21.796 8.723 1.00 61.69 88 PRO A O 1
ATOM 650 N N . ASP A 1 89 ? 7.726 -22.608 6.760 1.00 50.00 89 ASP A N 1
ATOM 651 C CA . ASP A 1 89 ? 8.704 -21.537 6.545 1.00 50.00 89 ASP A CA 1
ATOM 652 C C . ASP A 1 89 ? 9.001 -21.322 5.052 1.00 50.00 89 ASP A C 1
ATOM 654 O O . ASP A 1 89 ? 9.755 -22.048 4.402 1.00 50.00 89 ASP A O 1
ATOM 658 N N . ALA A 1 90 ? 8.336 -20.312 4.501 1.00 47.41 90 ALA A N 1
ATOM 659 C CA . ALA A 1 90 ? 8.893 -19.466 3.457 1.00 47.41 90 ALA A CA 1
ATOM 660 C C . ALA A 1 90 ? 8.515 -18.034 3.839 1.00 47.41 90 ALA A C 1
ATOM 662 O O . ALA A 1 90 ? 7.557 -17.444 3.334 1.00 47.41 90 ALA A O 1
ATOM 663 N N . ASP A 1 91 ? 9.246 -17.565 4.843 1.00 47.38 91 ASP A N 1
ATOM 664 C CA . ASP A 1 91 ? 9.379 -16.181 5.246 1.00 47.38 91 ASP A CA 1
ATOM 665 C C . ASP A 1 91 ? 9.847 -15.274 4.087 1.00 47.38 91 ASP A C 1
ATOM 667 O O . ASP A 1 91 ? 10.585 -15.676 3.186 1.00 47.38 91 ASP A O 1
ATOM 671 N N . ALA A 1 92 ? 9.372 -14.031 4.159 1.00 55.97 92 ALA A N 1
ATOM 672 C CA . ALA A 1 92 ? 9.922 -12.796 3.610 1.00 55.97 92 ALA A CA 1
ATOM 673 C C . ALA A 1 92 ? 10.426 -12.736 2.150 1.00 55.97 92 ALA A C 1
ATOM 675 O O . ALA A 1 92 ? 11.562 -13.047 1.791 1.00 55.97 92 ALA A O 1
ATOM 676 N N . THR A 1 93 ? 9.675 -11.983 1.346 1.00 44.62 93 THR A N 1
ATOM 677 C CA . THR A 1 93 ? 10.301 -10.817 0.701 1.00 44.62 93 THR A CA 1
ATOM 678 C C . THR A 1 93 ? 9.387 -9.610 0.866 1.00 44.62 93 THR A C 1
ATOM 680 O O . THR A 1 93 ? 8.683 -9.183 -0.048 1.00 44.62 93 THR A O 1
ATOM 683 N N . ASP A 1 94 ? 9.382 -9.101 2.098 1.00 51.72 94 ASP A N 1
ATOM 684 C CA . ASP A 1 94 ? 9.110 -7.702 2.410 1.00 51.72 94 ASP A CA 1
ATOM 685 C C . ASP A 1 94 ? 10.008 -6.827 1.507 1.00 51.72 94 ASP A C 1
ATOM 687 O O . ASP A 1 94 ? 11.234 -6.985 1.528 1.00 51.72 94 ASP A O 1
ATOM 691 N N . PRO A 1 95 ? 9.451 -5.987 0.613 1.00 48.12 95 PRO A N 1
ATOM 692 C CA . PRO A 1 95 ? 10.261 -5.124 -0.229 1.00 48.12 95 PRO A CA 1
ATOM 693 C C . PRO A 1 95 ? 10.795 -3.976 0.625 1.00 48.12 95 PRO A C 1
ATOM 695 O O . PRO A 1 95 ? 10.220 -2.893 0.637 1.00 48.12 95 PRO A O 1
ATOM 698 N N . GLY A 1 96 ? 11.906 -4.245 1.309 1.00 43.94 96 GLY A N 1
ATOM 699 C CA . GLY A 1 96 ? 12.740 -3.261 1.975 1.00 43.94 96 GLY A CA 1
ATOM 700 C C . GLY A 1 96 ? 11.966 -2.376 2.935 1.00 43.94 96 GLY A C 1
ATOM 701 O O . GLY A 1 96 ? 11.722 -1.209 2.625 1.00 43.94 96 GLY A O 1
ATOM 702 N N . ASP A 1 97 ? 11.651 -2.910 4.113 1.00 50.97 97 ASP A N 1
ATOM 703 C CA . ASP A 1 97 ? 11.515 -2.107 5.317 1.00 50.97 97 ASP A CA 1
ATOM 704 C C . ASP A 1 97 ? 12.690 -1.108 5.343 1.00 50.97 97 ASP A C 1
ATOM 706 O O . ASP A 1 97 ? 13.853 -1.527 5.438 1.00 50.97 97 ASP A O 1
ATOM 710 N N . PRO A 1 98 ? 12.453 0.208 5.148 1.00 53.97 98 PRO A N 1
ATOM 711 C CA . PRO A 1 98 ? 13.470 1.179 5.517 1.00 53.97 98 PRO A CA 1
ATOM 712 C C . PRO A 1 98 ? 13.836 0.880 6.975 1.00 53.97 98 PRO A C 1
ATOM 714 O O . PRO A 1 98 ? 12.939 0.482 7.717 1.00 53.97 98 PRO A O 1
ATOM 717 N N . PRO A 1 99 ? 15.109 1.037 7.391 1.00 51.12 99 PRO A N 1
ATOM 718 C CA . PRO A 1 99 ? 15.494 0.775 8.777 1.00 51.12 99 PRO A CA 1
ATOM 719 C C . PRO A 1 99 ? 14.453 1.422 9.692 1.00 51.12 99 PRO A C 1
ATOM 721 O O . PRO A 1 99 ? 14.056 2.551 9.364 1.00 51.12 99 PRO A O 1
ATOM 724 N N . PRO A 1 100 ? 13.978 0.722 10.744 1.00 51.78 100 PRO A N 1
ATOM 725 C CA . PRO A 1 100 ? 12.882 1.201 11.570 1.00 51.78 100 PRO A CA 1
ATOM 726 C C . PRO A 1 100 ? 13.237 2.618 11.967 1.00 51.78 100 PRO A C 1
ATOM 728 O O . PRO A 1 100 ? 14.220 2.864 12.668 1.00 51.78 100 PRO A O 1
ATOM 731 N N . SER A 1 101 ? 12.525 3.569 11.373 1.00 56.66 101 SER A N 1
ATOM 732 C CA . SER A 1 101 ? 12.753 4.956 11.696 1.00 56.66 101 SER A CA 1
ATOM 733 C C . SER A 1 101 ? 12.291 5.082 13.137 1.00 56.66 101 SER A C 1
ATOM 735 O O . SER A 1 101 ? 11.170 4.703 13.467 1.00 56.66 101 SER A O 1
ATOM 737 N N . ASP A 1 102 ? 13.169 5.574 14.007 1.00 70.69 102 ASP A N 1
ATOM 738 C CA . ASP A 1 102 ? 12.829 5.880 15.403 1.00 70.69 102 ASP A CA 1
ATOM 739 C C . ASP A 1 102 ? 11.659 6.886 15.490 1.00 70.69 102 ASP A C 1
ATOM 741 O O . ASP A 1 102 ? 11.059 7.076 16.544 1.00 70.69 102 ASP A O 1
ATOM 745 N N . GLU A 1 103 ? 11.302 7.515 14.368 1.00 79.38 103 GLU A N 1
ATOM 746 C CA . GLU A 1 103 ? 10.146 8.384 14.213 1.00 79.38 103 GLU A CA 1
ATOM 747 C C . GLU A 1 103 ? 8.835 7.605 14.001 1.00 79.38 103 GLU A C 1
ATOM 749 O O . GLU A 1 103 ? 8.706 6.760 13.116 1.00 79.38 103 GLU A O 1
ATOM 754 N N . LEU A 1 104 ? 7.825 7.963 14.798 1.00 86.25 104 LEU A N 1
ATOM 755 C CA . LEU A 1 104 ? 6.455 7.461 14.712 1.00 86.25 104 LEU A CA 1
ATOM 756 C C . LEU A 1 104 ? 5.802 7.838 13.367 1.00 86.25 104 LEU A C 1
ATOM 758 O O . LEU A 1 104 ? 5.359 8.974 13.182 1.00 86.25 104 LEU A O 1
ATOM 762 N N . ASP A 1 105 ? 5.656 6.872 12.457 1.00 89.50 105 ASP A N 1
ATOM 763 C CA . ASP A 1 105 ? 4.860 7.037 11.234 1.00 89.50 105 ASP A CA 1
ATOM 764 C C . ASP A 1 105 ? 3.412 6.591 11.463 1.00 89.50 105 ASP A C 1
ATOM 766 O O . ASP A 1 105 ? 3.044 5.426 11.298 1.00 89.50 105 ASP A O 1
ATOM 770 N N . ILE A 1 106 ? 2.556 7.544 11.834 1.00 89.56 106 ILE A N 1
ATOM 771 C CA . ILE A 1 106 ? 1.143 7.253 12.084 1.00 89.56 106 ILE A CA 1
ATOM 772 C C . ILE A 1 106 ? 0.363 6.945 10.799 1.00 89.56 106 ILE A C 1
ATOM 774 O O . ILE A 1 106 ? -0.735 6.410 10.856 1.00 89.56 106 ILE A O 1
ATOM 778 N N . THR A 1 107 ? 0.902 7.233 9.614 1.00 88.62 107 THR A N 1
ATOM 779 C CA . THR A 1 107 ? 0.227 6.922 8.344 1.00 88.62 107 THR A CA 1
ATOM 780 C C . THR A 1 107 ? 0.479 5.493 7.866 1.00 88.62 107 THR A C 1
ATOM 782 O O . THR A 1 107 ? -0.244 4.996 6.997 1.00 88.62 107 THR A O 1
ATOM 785 N N . ALA A 1 108 ? 1.454 4.809 8.468 1.00 91.06 108 ALA A N 1
ATOM 786 C CA . ALA A 1 108 ? 1.794 3.428 8.191 1.00 91.06 108 ALA A CA 1
ATOM 787 C C . ALA A 1 108 ? 0.646 2.457 8.516 1.00 91.06 108 ALA A C 1
ATOM 789 O O . ALA A 1 108 ? -0.387 2.791 9.113 1.00 91.06 108 ALA A O 1
ATOM 790 N N . ALA A 1 109 ? 0.818 1.203 8.096 1.00 93.81 109 ALA A N 1
ATOM 791 C CA . ALA A 1 109 ? -0.115 0.134 8.424 1.00 93.81 109 ALA A CA 1
ATOM 792 C C . ALA A 1 109 ? -0.211 -0.057 9.947 1.00 93.81 109 ALA A C 1
ATOM 794 O O . ALA A 1 109 ? 0.787 0.050 10.651 1.00 93.81 109 ALA A O 1
ATOM 795 N N . VAL A 1 110 ? -1.402 -0.413 10.443 1.00 92.94 110 VAL A N 1
ATOM 796 C CA . VAL A 1 110 ? -1.663 -0.634 11.881 1.00 92.94 110 VAL A CA 1
ATOM 797 C C . VAL A 1 110 ? -0.634 -1.582 12.502 1.00 92.94 110 VAL A C 1
ATOM 799 O O . VAL A 1 110 ? -0.140 -1.302 13.584 1.00 92.94 110 VAL A O 1
ATOM 802 N N . GLY A 1 111 ? -0.268 -2.657 11.793 1.00 92.44 111 GLY A N 1
ATOM 803 C CA . GLY A 1 111 ? 0.755 -3.599 12.252 1.00 92.44 111 GLY A CA 1
ATOM 804 C C . GLY A 1 111 ? 2.124 -2.952 12.470 1.00 92.44 111 GLY A C 1
ATOM 805 O O . GLY A 1 111 ? 2.747 -3.235 13.478 1.00 92.44 111 GLY A O 1
ATOM 806 N N . LYS A 1 112 ? 2.549 -2.026 11.599 1.00 92.69 112 LYS A N 1
ATOM 807 C CA . LYS A 1 112 ? 3.827 -1.313 11.759 1.00 92.69 112 LYS A CA 1
ATOM 808 C C . LYS A 1 112 ? 3.810 -0.322 12.916 1.00 92.69 112 LYS A C 1
ATOM 810 O O . LYS A 1 112 ? 4.801 -0.196 13.619 1.00 92.69 112 LYS A O 1
ATOM 815 N N . VAL A 1 113 ? 2.684 0.361 13.132 1.00 93.25 113 VAL A N 1
ATOM 816 C CA . VAL A 1 113 ? 2.538 1.254 14.292 1.00 93.25 113 VAL A CA 1
ATOM 817 C C . VAL A 1 113 ? 2.598 0.445 15.588 1.00 93.25 113 VAL A C 1
ATOM 819 O O . VAL A 1 113 ? 3.282 0.848 16.519 1.00 93.25 113 VAL A O 1
ATOM 822 N N . LEU A 1 114 ? 1.919 -0.706 15.645 1.00 93.56 114 LEU A N 1
ATOM 823 C CA . LEU A 1 114 ? 1.954 -1.583 16.819 1.00 93.56 114 LEU A CA 1
ATOM 824 C C . LEU A 1 114 ? 3.334 -2.218 17.037 1.00 93.56 114 LEU A C 1
ATOM 826 O O . LEU A 1 114 ? 3.756 -2.322 18.179 1.00 93.56 114 LEU A O 1
ATOM 830 N N . ASP A 1 115 ? 4.044 -2.584 15.970 1.00 94.00 115 ASP A N 1
ATOM 831 C CA . ASP A 1 115 ? 5.420 -3.091 16.042 1.00 94.00 115 ASP A CA 1
ATOM 832 C C . ASP A 1 115 ? 6.398 -2.033 16.591 1.00 94.00 115 ASP A C 1
ATOM 834 O O . ASP A 1 115 ? 7.188 -2.328 17.482 1.00 94.00 115 ASP A O 1
ATOM 838 N N . TRP A 1 116 ? 6.267 -0.768 16.161 1.00 92.25 116 TRP A N 1
ATOM 839 C CA . TRP A 1 116 ? 7.060 0.353 16.694 1.00 92.25 116 TRP A CA 1
ATOM 840 C C . TRP A 1 116 ? 6.756 0.661 18.170 1.00 92.25 116 TRP A C 1
ATOM 842 O O . TRP A 1 116 ? 7.660 1.013 18.937 1.00 92.25 116 TRP A O 1
ATOM 852 N N . VAL A 1 117 ? 5.480 0.558 18.563 1.00 94.25 117 VAL A N 1
ATOM 853 C CA . VAL A 1 117 ? 5.048 0.732 19.957 1.00 94.25 117 VAL A CA 1
ATOM 854 C C . VAL A 1 117 ? 5.565 -0.408 20.834 1.00 94.25 117 VAL A C 1
ATOM 856 O O . VAL A 1 117 ? 5.984 -0.149 21.958 1.00 94.25 117 VAL A O 1
ATOM 859 N N . GLY A 1 118 ? 5.548 -1.645 20.333 1.00 92.69 118 GLY A N 1
ATOM 860 C CA . GLY A 1 118 ? 5.897 -2.828 21.113 1.00 92.69 118 GLY A CA 1
ATOM 861 C C . GLY A 1 118 ? 5.006 -2.973 22.350 1.00 92.69 118 GLY A C 1
ATOM 862 O O . GLY A 1 118 ? 3.784 -2.843 22.268 1.00 92.69 118 GLY A O 1
ATOM 863 N N . ASP A 1 119 ? 5.636 -3.204 23.501 1.00 91.12 119 ASP A N 1
ATOM 864 C CA . ASP A 1 119 ? 4.998 -3.275 24.823 1.00 91.12 119 ASP A CA 1
ATOM 865 C C . ASP A 1 119 ? 5.213 -1.985 25.648 1.00 91.12 119 ASP A C 1
ATOM 867 O O . ASP A 1 119 ? 4.986 -1.971 26.856 1.00 91.12 119 ASP A O 1
ATOM 871 N N . ASP A 1 120 ? 5.666 -0.889 25.026 1.00 93.06 120 ASP A N 1
ATOM 872 C CA . ASP A 1 120 ? 5.936 0.374 25.717 1.00 93.06 120 ASP A CA 1
ATOM 873 C C . ASP A 1 120 ? 4.654 1.228 25.848 1.00 93.06 120 ASP A C 1
ATOM 875 O O . ASP A 1 120 ? 4.184 1.804 24.856 1.00 93.06 120 ASP A O 1
ATOM 879 N N . PRO A 1 121 ? 4.092 1.405 27.063 1.00 92.81 121 PRO A N 1
ATOM 880 C CA . PRO A 1 121 ? 2.857 2.168 27.248 1.00 92.81 121 PRO A CA 1
ATOM 881 C C . PRO A 1 121 ? 3.032 3.655 26.899 1.00 92.81 121 PRO A C 1
ATOM 883 O O . PRO A 1 121 ? 2.134 4.247 26.305 1.00 92.81 121 PRO A O 1
ATOM 886 N N . GLU A 1 122 ? 4.204 4.248 27.165 1.00 93.31 122 GLU A N 1
ATOM 887 C CA . GLU A 1 122 ? 4.497 5.644 26.793 1.00 93.31 122 GLU A CA 1
ATOM 888 C C . GLU A 1 122 ? 4.454 5.846 25.267 1.00 93.31 122 GLU A C 1
ATOM 890 O O . GLU A 1 122 ? 3.898 6.829 24.766 1.00 93.31 122 GLU A O 1
ATOM 895 N N . ARG A 1 123 ? 4.984 4.879 24.503 1.00 92.38 123 ARG A N 1
ATOM 896 C CA . ARG A 1 123 ? 4.911 4.889 23.034 1.00 92.38 123 ARG A CA 1
ATOM 897 C C . ARG A 1 123 ? 3.480 4.686 22.547 1.00 92.38 123 ARG A C 1
ATOM 899 O O . ARG A 1 123 ? 3.075 5.321 21.570 1.00 92.38 123 ARG A O 1
ATOM 906 N N . ALA A 1 124 ? 2.699 3.849 23.231 1.00 95.56 124 ALA A N 1
ATOM 907 C CA . ALA A 1 124 ? 1.297 3.616 22.903 1.00 95.56 124 ALA A CA 1
ATOM 908 C C . ALA A 1 124 ? 0.452 4.891 23.066 1.00 95.56 124 ALA A C 1
ATOM 910 O O . ALA A 1 124 ? -0.347 5.215 22.182 1.00 95.56 124 ALA A O 1
ATOM 911 N N . GLU A 1 125 ? 0.670 5.655 24.141 1.00 94.50 125 GLU A N 1
ATOM 912 C CA . GLU A 1 125 ? 0.026 6.956 24.355 1.00 94.50 125 GLU A CA 1
ATOM 913 C C . GLU A 1 125 ? 0.412 7.966 23.268 1.00 94.50 125 GLU A C 1
ATOM 915 O O . GLU A 1 125 ? -0.458 8.645 22.710 1.00 94.50 125 GLU A O 1
ATOM 920 N N . GLN A 1 126 ? 1.698 8.028 22.908 1.00 94.12 126 GLN A N 1
ATOM 921 C CA . GLN A 1 126 ? 2.189 8.912 21.850 1.00 94.12 126 GLN A CA 1
ATOM 922 C C . GLN A 1 126 ? 1.542 8.588 20.494 1.00 94.12 126 GLN A C 1
ATOM 924 O O . GLN A 1 126 ? 1.060 9.490 19.800 1.00 94.12 126 GLN A O 1
ATOM 929 N N . ALA A 1 127 ? 1.467 7.305 20.135 1.00 95.31 127 ALA A N 1
ATOM 930 C CA . ALA A 1 127 ? 0.797 6.847 18.922 1.00 95.31 127 ALA A CA 1
ATOM 931 C C . ALA A 1 127 ? -0.712 7.147 18.949 1.00 95.31 127 ALA A C 1
ATOM 933 O O . ALA A 1 127 ? -1.279 7.591 17.947 1.00 95.31 127 ALA A O 1
ATOM 934 N N . ALA A 1 128 ? -1.369 6.970 20.098 1.00 95.44 128 ALA A N 1
ATOM 935 C CA . ALA A 1 128 ? -2.801 7.214 20.238 1.00 95.44 128 ALA A CA 1
ATOM 936 C C . ALA A 1 128 ? -3.143 8.706 20.128 1.00 95.44 128 ALA A C 1
ATOM 938 O O . ALA A 1 128 ? -4.161 9.060 19.527 1.00 95.44 128 ALA A O 1
ATOM 939 N N . ALA A 1 129 ? -2.303 9.584 20.680 1.00 95.12 129 ALA A N 1
ATOM 940 C CA . ALA A 1 129 ? -2.446 11.030 20.545 1.00 95.12 129 ALA A CA 1
ATOM 941 C C . ALA A 1 129 ? -2.233 11.484 19.091 1.00 95.12 129 ALA A C 1
ATOM 943 O O . ALA A 1 129 ? -3.023 12.276 18.572 1.00 95.12 129 ALA A O 1
ATOM 944 N N . ALA A 1 130 ? -1.216 10.941 18.413 1.00 94.75 130 ALA A N 1
ATOM 945 C CA . ALA A 1 130 ? -0.945 11.241 17.010 1.00 94.75 130 ALA A CA 1
ATOM 946 C C . ALA A 1 130 ? -2.095 10.801 16.088 1.00 94.75 130 ALA A C 1
ATOM 948 O O . ALA A 1 130 ? -2.519 11.579 15.237 1.00 94.75 130 ALA A O 1
ATOM 949 N N . GLU A 1 131 ? -2.650 9.598 16.280 1.00 95.12 131 GLU A N 1
ATOM 950 C CA . GLU A 1 131 ? -3.781 9.108 15.476 1.00 95.12 131 GLU A CA 1
ATOM 951 C C . GLU A 1 131 ? -5.044 9.945 15.715 1.00 95.12 131 GLU A C 1
ATOM 953 O O . GLU A 1 131 ? -5.757 10.267 14.766 1.00 95.12 131 GLU A O 1
ATOM 958 N N . GLN A 1 132 ? -5.320 10.336 16.964 1.00 93.88 132 GLN A N 1
ATOM 959 C CA . GLN A 1 132 ? -6.467 11.191 17.295 1.00 93.88 132 GLN A CA 1
ATOM 960 C C . GLN A 1 132 ? -6.373 12.592 16.685 1.00 93.88 132 GLN A C 1
ATOM 962 O O . GLN A 1 132 ? -7.405 13.201 16.415 1.00 93.88 132 GLN A O 1
ATOM 967 N N . ALA A 1 133 ? -5.160 13.098 16.453 1.00 94.31 133 ALA A N 1
ATOM 968 C CA . ALA A 1 133 ? -4.942 14.379 15.790 1.00 94.31 133 ALA A CA 1
ATOM 969 C C . ALA A 1 133 ? -5.175 14.326 14.266 1.00 94.31 133 ALA A C 1
ATOM 971 O O . ALA A 1 133 ? -5.172 15.370 13.611 1.00 94.31 133 ALA A O 1
ATOM 972 N N . THR A 1 134 ? -5.370 13.137 13.683 1.00 91.88 134 THR A N 1
ATOM 973 C CA . THR A 1 134 ? -5.671 12.988 12.253 1.00 91.88 134 THR A CA 1
ATOM 974 C C . THR A 1 134 ? -7.134 13.312 11.936 1.00 91.88 134 THR A C 1
ATOM 976 O O . THR A 1 134 ? -8.015 13.218 12.786 1.00 91.88 134 THR A O 1
ATOM 979 N N . ASP A 1 135 ? -7.418 13.647 10.673 1.00 93.50 135 ASP A N 1
ATOM 980 C CA . ASP A 1 135 ? -8.789 13.890 10.186 1.00 93.50 135 ASP A CA 1
ATOM 981 C C . ASP A 1 135 ? -9.681 12.635 10.280 1.00 93.50 135 ASP A C 1
ATOM 983 O O . ASP A 1 135 ? -10.893 12.726 10.472 1.00 93.50 135 ASP A O 1
ATOM 987 N N . LYS A 1 136 ? -9.081 11.443 10.151 1.00 94.56 136 LYS A N 1
ATOM 988 C CA . LYS A 1 136 ? -9.788 10.155 10.120 1.00 94.56 136 LYS A CA 1
ATOM 989 C C . LYS A 1 136 ? -9.111 9.139 11.035 1.00 94.56 136 LYS A C 1
ATOM 991 O O . LYS A 1 136 ? -8.478 8.209 10.526 1.00 94.56 136 LYS A O 1
ATOM 996 N N . PRO A 1 137 ? -9.289 9.272 12.361 1.00 94.38 137 PRO A N 1
ATOM 997 C CA . PRO A 1 137 ? -8.718 8.333 13.306 1.00 94.38 137 PRO A CA 1
ATOM 998 C C . PRO A 1 137 ? -9.279 6.930 13.076 1.00 94.38 137 PRO A C 1
ATOM 1000 O O . PRO A 1 137 ? -10.491 6.685 13.061 1.00 94.38 137 PRO A O 1
ATOM 1003 N N . ARG A 1 138 ? -8.377 5.970 12.923 1.00 96.31 138 ARG A N 1
ATOM 1004 C CA . ARG A 1 138 ? -8.682 4.554 12.774 1.00 96.31 138 ARG A CA 1
ATOM 1005 C C . ARG A 1 138 ? -9.055 3.996 14.138 1.00 96.31 138 ARG A C 1
ATOM 1007 O O . ARG A 1 138 ? -8.201 3.656 14.954 1.00 96.31 138 ARG A O 1
ATOM 1014 N N . ALA A 1 139 ? -10.356 3.817 14.355 1.00 95.81 139 ALA A N 1
ATOM 1015 C CA . ALA A 1 139 ? -10.898 3.258 15.594 1.00 95.81 139 ALA A CA 1
ATOM 1016 C C . ALA A 1 139 ? -10.267 1.906 15.986 1.00 95.81 139 ALA A C 1
ATOM 1018 O O . ALA A 1 139 ? -10.149 1.600 17.171 1.00 95.81 139 ALA A O 1
ATOM 1019 N N . THR A 1 140 ? -9.848 1.097 15.006 1.00 95.69 140 THR A N 1
ATOM 1020 C CA . THR A 1 140 ? -9.151 -0.173 15.257 1.00 95.69 140 THR A CA 1
ATOM 1021 C C . THR A 1 140 ? -7.772 0.035 15.881 1.00 95.69 140 THR A C 1
ATOM 1023 O O . THR A 1 140 ? -7.450 -0.677 16.824 1.00 95.69 140 THR A O 1
ATOM 1026 N N . LEU A 1 141 ? -6.981 1.005 15.406 1.00 95.12 141 LEU A N 1
ATOM 1027 C CA . LEU A 1 141 ? -5.653 1.286 15.960 1.00 95.12 141 LEU A CA 1
ATOM 1028 C C . LEU A 1 141 ? -5.773 1.831 17.387 1.00 95.12 141 LEU A C 1
ATOM 1030 O O . LEU A 1 141 ? -5.154 1.289 18.294 1.00 95.12 141 LEU A O 1
ATOM 1034 N N . LEU A 1 142 ? -6.656 2.811 17.606 1.00 95.75 142 LEU A N 1
ATOM 1035 C CA . LEU A 1 142 ? -6.903 3.374 18.939 1.00 95.75 142 LEU A CA 1
ATOM 1036 C C . LEU A 1 142 ? -7.329 2.310 19.959 1.00 95.75 142 LEU A C 1
ATOM 1038 O O . LEU A 1 142 ? -6.866 2.332 21.094 1.00 95.75 142 LEU A O 1
ATOM 1042 N N . LYS A 1 143 ? -8.164 1.340 19.557 1.00 96.38 143 LYS A N 1
ATOM 1043 C CA . LYS A 1 143 ? -8.555 0.216 20.426 1.00 96.38 143 LYS A CA 1
ATOM 1044 C C . LYS A 1 143 ? -7.393 -0.703 20.794 1.00 96.38 143 LYS A C 1
ATOM 1046 O O . LYS A 1 143 ? -7.424 -1.273 21.877 1.00 96.38 143 LYS A O 1
ATOM 1051 N N . GLN A 1 144 ? -6.433 -0.914 19.896 1.00 95.38 144 GLN A N 1
ATOM 1052 C CA . GLN A 1 144 ? -5.268 -1.754 20.191 1.00 95.38 144 GLN A CA 1
ATOM 1053 C C . GLN A 1 144 ? -4.282 -1.006 21.093 1.00 95.38 144 GLN A C 1
ATOM 1055 O O . GLN A 1 144 ? -3.842 -1.570 22.086 1.00 95.38 144 GLN A O 1
ATOM 1060 N N . LEU A 1 145 ? -4.032 0.278 20.822 1.00 95.25 145 LEU A N 1
ATOM 1061 C CA . LEU A 1 145 ? -3.168 1.124 21.653 1.00 95.25 14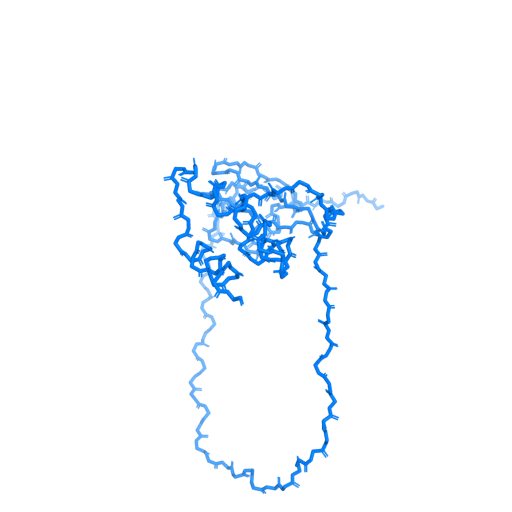5 LEU A CA 1
ATOM 1062 C C . LEU A 1 145 ? -3.718 1.295 23.077 1.00 95.25 145 LEU A C 1
ATOM 1064 O O . LEU A 1 145 ? -2.968 1.163 24.035 1.00 95.25 145 LEU A O 1
ATOM 1068 N N . ALA A 1 146 ? -5.033 1.489 23.229 1.00 94.56 146 ALA A N 1
ATOM 1069 C CA . ALA A 1 146 ? -5.668 1.588 24.546 1.00 94.56 146 ALA A CA 1
ATOM 1070 C C . ALA A 1 146 ? -5.460 0.325 25.403 1.00 94.56 146 ALA A C 1
ATOM 1072 O O . ALA A 1 146 ? -5.210 0.425 26.600 1.00 94.56 146 ALA A O 1
ATOM 1073 N N . LYS A 1 147 ? -5.485 -0.870 24.795 1.00 94.25 147 LYS A N 1
ATOM 1074 C CA . LYS A 1 147 ? -5.222 -2.118 25.530 1.00 94.25 147 LYS A CA 1
ATOM 1075 C C . LYS A 1 147 ? -3.803 -2.191 26.089 1.00 94.25 147 LYS A C 1
ATOM 1077 O O . LYS A 1 147 ? -3.624 -2.772 27.153 1.00 94.25 147 LYS A O 1
ATOM 1082 N N . LEU A 1 148 ? -2.825 -1.623 25.383 1.00 91.69 148 LEU A N 1
ATOM 1083 C CA . LEU A 1 148 ? -1.428 -1.597 25.825 1.00 91.69 148 LEU A CA 1
ATOM 1084 C C . LEU A 1 148 ? -1.228 -0.640 27.006 1.00 91.69 148 LEU A C 1
ATOM 1086 O O . LEU A 1 148 ? -0.411 -0.909 27.871 1.00 91.69 148 LEU A O 1
ATOM 1090 N N . THR A 1 149 ? -2.009 0.441 27.083 1.00 90.06 149 THR A N 1
ATOM 1091 C CA . THR A 1 149 ? -1.952 1.399 28.203 1.00 90.06 149 THR A CA 1
ATOM 1092 C C . THR A 1 149 ? -2.746 0.963 29.438 1.00 90.06 149 THR A C 1
ATOM 1094 O O . THR A 1 149 ? -2.526 1.484 30.526 1.00 90.06 149 THR A O 1
ATOM 1097 N N . GLU A 1 150 ? -3.704 0.046 29.273 1.00 85.69 150 GLU A N 1
ATOM 1098 C CA . GLU A 1 150 ? -4.523 -0.502 30.367 1.00 85.69 150 GLU A CA 1
ATOM 1099 C C . GLU A 1 150 ? -3.947 -1.796 30.976 1.00 85.69 150 GLU A C 1
ATOM 1101 O O . GLU A 1 150 ? -4.518 -2.309 31.943 1.00 85.69 150 GLU A O 1
ATOM 1106 N N . SER A 1 151 ? -2.861 -2.331 30.404 1.00 67.12 151 SER A N 1
ATOM 1107 C CA . SER A 1 151 ? -2.174 -3.553 30.862 1.00 67.12 151 SER A CA 1
ATOM 1108 C C . SER A 1 151 ? -1.048 -3.234 31.840 1.00 67.12 151 SER A C 1
ATOM 1110 O O . SER A 1 151 ? -0.896 -4.014 32.809 1.00 67.12 151 SER A O 1
#

Organism: Streptomyces scabiei (strain 87.22) (NCBI:txid680198)